Protein AF-A0A5D2KUY9-F1 (afdb_monomer_lite)

Radius of gyration: 12.99 Å; chains: 1; bounding box: 35×20×31 Å

Structure (mmCIF, N/CA/C/O backbone):
data_AF-A0A5D2KUY9-F1
#
_entry.id   AF-A0A5D2KUY9-F1
#
loop_
_atom_site.group_PDB
_atom_site.id
_atom_site.type_symbol
_atom_site.label_atom_id
_atom_site.label_alt_id
_atom_site.label_comp_id
_atom_site.label_asym_id
_atom_site.label_entity_id
_atom_site.label_seq_id
_atom_site.pdbx_PDB_ins_code
_atom_site.Cartn_x
_atom_site.Cartn_y
_atom_site.Cartn_z
_atom_site.occupancy
_atom_site.B_iso_or_equiv
_atom_site.auth_seq_id
_atom_site.auth_comp_id
_atom_site.auth_asym_id
_atom_site.auth_atom_id
_atom_site.pdbx_PDB_model_num
ATOM 1 N N . MET A 1 1 ? -6.318 -10.472 20.538 1.00 55.94 1 MET A N 1
ATOM 2 C CA . MET A 1 1 ? -5.883 -9.516 19.492 1.00 55.94 1 MET A CA 1
ATOM 3 C C . MET A 1 1 ? -6.316 -8.116 19.911 1.00 55.94 1 MET A C 1
ATOM 5 O O . MET A 1 1 ? -7.457 -7.972 20.335 1.00 55.94 1 MET A O 1
ATOM 9 N N . LYS A 1 2 ? -5.430 -7.112 19.909 1.00 77.12 2 LYS A N 1
ATOM 10 C CA . LYS A 1 2 ? -5.761 -5.762 20.408 1.00 77.12 2 LYS A CA 1
ATOM 11 C C . LYS A 1 2 ? -6.640 -5.022 19.382 1.00 77.12 2 LYS A C 1
ATOM 13 O O . LYS A 1 2 ? -6.475 -5.215 18.179 1.00 77.12 2 LYS A O 1
ATOM 18 N N . LYS A 1 3 ? -7.563 -4.155 19.820 1.00 76.38 3 LYS A N 1
ATOM 19 C CA . LYS A 1 3 ? -8.363 -3.319 18.893 1.00 76.38 3 LYS A CA 1
ATOM 20 C C . LYS A 1 3 ? -7.468 -2.479 17.975 1.00 76.38 3 LYS A C 1
ATOM 22 O O . LYS A 1 3 ? -7.735 -2.383 16.786 1.00 76.38 3 LYS A O 1
ATOM 27 N N . GLU A 1 4 ? -6.357 -1.975 18.499 1.00 72.19 4 GLU A N 1
ATOM 28 C CA . GLU A 1 4 ? -5.364 -1.219 17.728 1.00 72.19 4 GLU A CA 1
ATOM 29 C C . GLU A 1 4 ? -4.724 -2.039 16.601 1.00 72.19 4 GLU A C 1
ATOM 31 O O . GLU A 1 4 ? -4.520 -1.519 15.508 1.00 72.19 4 GLU A O 1
ATOM 36 N N . SER A 1 5 ? -4.455 -3.335 16.815 1.00 76.50 5 SER A N 1
ATOM 37 C CA . SER A 1 5 ? -3.906 -4.188 15.751 1.00 76.50 5 SER A CA 1
ATOM 38 C C . SER A 1 5 ? -4.933 -4.457 14.649 1.00 76.50 5 SER A C 1
ATOM 40 O O . SER A 1 5 ? -4.567 -4.509 13.482 1.00 76.50 5 SER A O 1
ATOM 42 N N . LEU A 1 6 ? -6.220 -4.568 14.997 1.00 81.50 6 LEU A N 1
ATOM 43 C CA . LEU A 1 6 ? -7.304 -4.713 14.017 1.00 81.50 6 LEU A CA 1
ATOM 44 C C . LEU A 1 6 ? -7.479 -3.460 13.158 1.00 81.50 6 LEU A C 1
ATOM 46 O O . LEU A 1 6 ? -7.662 -3.565 11.949 1.00 81.50 6 LEU A O 1
ATOM 50 N N . VAL A 1 7 ? -7.406 -2.285 13.785 1.00 80.69 7 VAL A N 1
ATOM 51 C CA . VAL A 1 7 ? -7.480 -0.992 13.095 1.00 80.69 7 VAL A CA 1
ATOM 52 C C . VAL A 1 7 ? -6.333 -0.872 12.094 1.00 80.69 7 VAL A C 1
ATOM 54 O O . VAL A 1 7 ? -6.589 -0.638 10.917 1.00 80.69 7 VAL A O 1
ATOM 57 N N . LYS A 1 8 ? -5.098 -1.171 12.518 1.00 78.88 8 LYS A N 1
ATOM 58 C CA . LYS A 1 8 ? -3.935 -1.199 11.621 1.00 78.88 8 LYS A CA 1
ATOM 59 C C . LYS A 1 8 ? -4.152 -2.155 10.450 1.00 78.88 8 LYS A C 1
ATOM 61 O O . LYS A 1 8 ? -4.067 -1.717 9.312 1.00 78.88 8 LYS A O 1
ATOM 66 N N . ILE A 1 9 ? -4.506 -3.420 10.698 1.00 81.06 9 ILE A N 1
ATOM 67 C CA . ILE A 1 9 ? -4.742 -4.412 9.629 1.00 81.06 9 ILE A CA 1
ATOM 68 C C . ILE A 1 9 ? -5.800 -3.921 8.633 1.00 81.06 9 ILE A C 1
ATOM 70 O O . ILE A 1 9 ? -5.590 -3.999 7.426 1.00 81.06 9 ILE A O 1
ATOM 74 N N . LYS A 1 10 ? -6.915 -3.362 9.118 1.00 83.31 10 LYS A N 1
ATOM 75 C CA . LYS A 1 10 ? -7.953 -2.802 8.247 1.00 83.31 10 LYS A CA 1
ATOM 76 C C . LYS A 1 10 ? -7.412 -1.665 7.378 1.00 83.31 10 LYS A C 1
ATOM 78 O O . LYS A 1 10 ? -7.768 -1.578 6.210 1.00 83.31 10 LYS A O 1
ATOM 83 N N . HIS A 1 11 ? -6.545 -0.818 7.927 1.00 79.62 11 HIS A N 1
ATOM 84 C CA . HIS A 1 11 ? -5.919 0.266 7.172 1.00 79.62 11 HIS A CA 1
ATOM 85 C C . HIS A 1 11 ? -4.975 -0.266 6.094 1.00 79.62 11 HIS A C 1
ATOM 87 O O . HIS A 1 11 ? -5.030 0.207 4.962 1.00 79.62 11 HIS A O 1
ATOM 93 N N . TYR A 1 12 ? -4.174 -1.285 6.416 1.00 80.00 12 TYR A N 1
ATOM 94 C CA . TYR A 1 12 ? -3.346 -1.989 5.436 1.00 80.00 12 TYR A CA 1
ATOM 95 C C . TYR A 1 12 ? -4.175 -2.543 4.278 1.00 80.00 12 TYR A C 1
ATOM 97 O O . TYR A 1 12 ? -3.809 -2.331 3.128 1.00 80.00 12 TYR A O 1
ATOM 105 N N . ILE A 1 13 ? -5.315 -3.172 4.566 1.00 83.3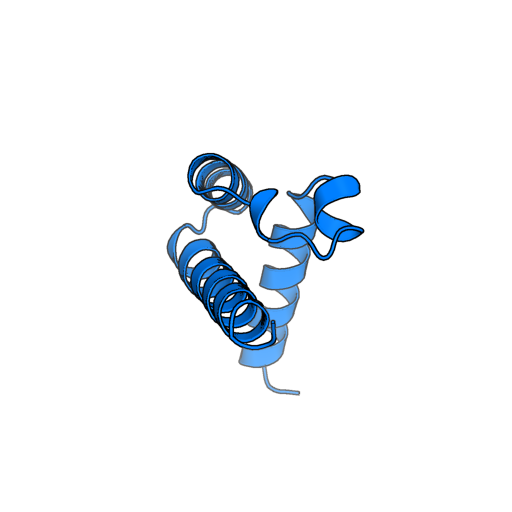8 13 ILE A N 1
ATOM 106 C CA . ILE A 1 13 ? -6.215 -3.704 3.534 1.00 83.38 13 ILE A CA 1
ATOM 107 C C . ILE A 1 13 ? -6.733 -2.583 2.624 1.00 83.38 13 ILE A C 1
ATOM 109 O O . ILE A 1 13 ? -6.564 -2.668 1.415 1.00 83.38 13 ILE A O 1
ATOM 113 N N . THR A 1 14 ? -7.253 -1.485 3.183 1.00 84.88 14 THR A N 1
ATOM 114 C CA . THR A 1 14 ? -7.746 -0.349 2.378 1.00 84.88 14 THR A CA 1
ATOM 115 C C . THR A 1 14 ? -6.650 0.294 1.516 1.00 84.88 14 THR A C 1
ATOM 117 O O . THR A 1 14 ? -6.908 0.722 0.392 1.00 84.88 14 THR A O 1
ATOM 120 N N . MET A 1 15 ? -5.410 0.340 2.013 1.00 81.00 15 MET A N 1
ATOM 121 C CA . MET A 1 15 ? -4.263 0.793 1.221 1.00 81.00 15 MET A CA 1
ATOM 122 C C . MET A 1 15 ? -3.928 -0.173 0.083 1.00 81.00 15 MET A C 1
ATOM 124 O O . MET A 1 15 ? -3.606 0.282 -1.012 1.00 81.00 15 MET A O 1
ATOM 128 N N . MET A 1 16 ? -4.002 -1.486 0.323 1.00 83.12 16 MET A N 1
ATOM 129 C CA . MET A 1 16 ? -3.791 -2.501 -0.715 1.00 83.12 16 MET A CA 1
ATOM 130 C C . MET A 1 16 ? -4.879 -2.454 -1.791 1.00 83.12 16 MET A C 1
A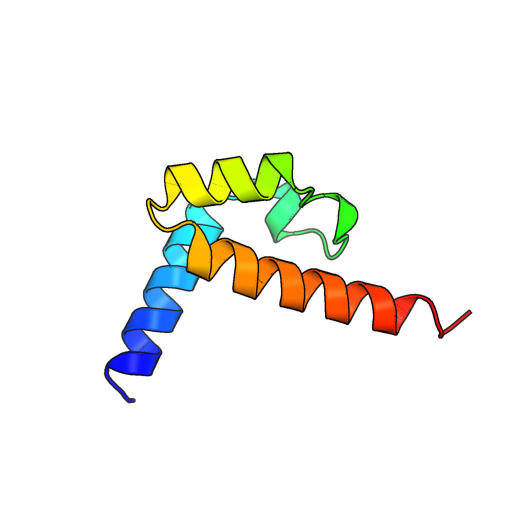TOM 132 O O . MET A 1 16 ? -4.542 -2.564 -2.963 1.00 83.12 16 MET A O 1
ATOM 136 N N . ASP A 1 17 ? -6.135 -2.174 -1.429 1.00 83.94 17 ASP A N 1
ATOM 137 C CA . ASP A 1 17 ? -7.238 -1.990 -2.389 1.00 83.94 17 ASP A CA 1
ATOM 138 C C . ASP A 1 17 ? -7.005 -0.805 -3.349 1.00 83.94 17 ASP A C 1
ATOM 140 O O . ASP A 1 17 ? -7.596 -0.739 -4.425 1.00 83.94 17 ASP A O 1
ATOM 144 N N . SER A 1 18 ? -6.142 0.144 -2.970 1.00 81.12 18 SER A N 1
ATOM 145 C CA . SER A 1 18 ? -5.800 1.324 -3.779 1.00 81.12 18 SER A CA 1
ATOM 146 C C . SER A 1 18 ? -4.577 1.116 -4.691 1.00 81.12 18 SER A C 1
ATOM 148 O O . SER A 1 18 ? -4.229 2.011 -5.474 1.00 81.12 18 SER A O 1
ATOM 150 N N . LYS A 1 19 ? -3.901 -0.035 -4.589 1.00 82.25 19 LYS A N 1
ATOM 151 C CA . LYS A 1 19 ? -2.716 -0.390 -5.385 1.00 82.25 19 LYS A CA 1
ATOM 152 C C . LYS A 1 19 ? -3.098 -1.164 -6.645 1.00 82.25 19 LYS A C 1
ATOM 154 O O . LYS A 1 19 ? -4.149 -1.794 -6.710 1.00 82.25 19 LYS A O 1
ATOM 159 N N . THR A 1 20 ? -2.245 -1.109 -7.662 1.00 86.50 20 THR A N 1
ATOM 160 C CA . THR A 1 20 ? -2.387 -1.954 -8.855 1.00 86.50 20 THR A CA 1
ATOM 161 C C . THR A 1 20 ? -1.860 -3.363 -8.576 1.00 86.50 20 THR A C 1
ATOM 163 O O . THR A 1 20 ? -1.070 -3.565 -7.655 1.00 86.50 20 THR A O 1
ATOM 166 N N . SER A 1 21 ? -2.264 -4.351 -9.381 1.00 85.94 21 SER A N 1
ATOM 167 C CA . SER A 1 21 ? -1.734 -5.719 -9.268 1.00 85.94 21 SER A CA 1
ATOM 168 C C . SER A 1 21 ? -0.211 -5.755 -9.414 1.00 85.94 21 SER A C 1
ATOM 170 O O . SER A 1 21 ? 0.466 -6.420 -8.646 1.00 85.94 21 SER A O 1
ATOM 172 N N . GLU A 1 22 ? 0.344 -4.953 -10.326 1.00 84.69 22 GLU A N 1
ATOM 173 C CA . GLU A 1 22 ? 1.792 -4.826 -10.514 1.00 84.69 22 GLU A CA 1
ATOM 174 C C . GLU A 1 22 ? 2.504 -4.294 -9.258 1.00 84.69 22 GLU A C 1
ATOM 176 O O . GLU A 1 22 ? 3.587 -4.757 -8.919 1.00 84.69 22 GLU A O 1
ATOM 181 N N . GLU A 1 23 ? 1.886 -3.363 -8.527 1.00 82.00 23 GLU A N 1
ATOM 182 C CA . GLU A 1 23 ? 2.422 -2.828 -7.268 1.00 82.00 23 GLU A CA 1
ATOM 183 C C . 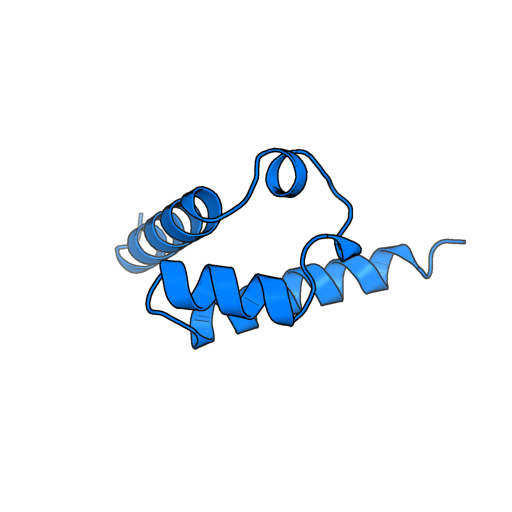GLU A 1 23 ? 2.297 -3.802 -6.090 1.00 82.00 23 GLU A C 1
ATOM 185 O O . GLU A 1 23 ? 3.016 -3.652 -5.102 1.00 82.00 23 GLU A O 1
ATOM 190 N N . LEU A 1 24 ? 1.364 -4.754 -6.160 1.00 83.94 24 LEU A N 1
ATOM 191 C CA . LEU A 1 24 ? 1.165 -5.788 -5.142 1.00 83.94 24 LEU A CA 1
ATOM 192 C C . LEU A 1 24 ? 2.072 -7.001 -5.377 1.00 83.94 24 LEU A C 1
ATOM 194 O O . LEU A 1 24 ? 2.596 -7.559 -4.416 1.00 83.94 24 LEU A O 1
ATOM 198 N N . ASP A 1 25 ? 2.275 -7.375 -6.639 1.00 86.06 25 ASP A N 1
ATOM 199 C CA . ASP A 1 25 ? 3.039 -8.561 -7.034 1.00 86.06 25 ASP A CA 1
ATOM 200 C C . ASP A 1 25 ? 4.546 -8.282 -7.161 1.00 86.06 25 ASP A C 1
ATOM 202 O O . ASP A 1 25 ? 5.360 -9.208 -7.202 1.00 86.06 25 ASP A O 1
ATOM 206 N N . SER A 1 26 ? 4.944 -7.009 -7.223 1.00 79.38 26 SER A N 1
ATOM 207 C CA . SER A 1 26 ? 6.339 -6.606 -7.375 1.00 79.38 26 SER A CA 1
ATOM 208 C C . SER A 1 26 ? 6.997 -6.254 -6.046 1.00 79.38 26 SER A C 1
ATOM 210 O O . SER A 1 26 ? 6.487 -5.466 -5.254 1.00 79.38 26 SER A O 1
ATOM 212 N N . SER A 1 27 ? 8.212 -6.762 -5.839 1.00 77.50 27 SER A N 1
ATOM 213 C CA . SER A 1 27 ? 9.091 -6.327 -4.745 1.00 77.50 27 SER A CA 1
ATOM 214 C C . SER A 1 27 ? 9.873 -5.051 -5.077 1.00 77.50 27 SER A C 1
ATOM 216 O O . SER A 1 27 ? 10.730 -4.657 -4.295 1.00 77.50 27 SER A O 1
ATOM 218 N N . ASN A 1 28 ? 9.626 -4.413 -6.230 1.00 77.81 28 ASN A N 1
ATOM 219 C CA . ASN A 1 28 ? 10.351 -3.217 -6.647 1.00 77.81 28 ASN A CA 1
ATOM 220 C C . ASN A 1 28 ? 9.780 -1.954 -5.969 1.00 77.81 28 ASN A C 1
ATOM 222 O O . ASN A 1 28 ? 8.724 -1.459 -6.378 1.00 77.81 28 ASN A O 1
ATOM 226 N N . PRO A 1 29 ? 10.503 -1.348 -5.011 1.00 71.88 29 PRO A N 1
ATOM 227 C CA . PRO A 1 29 ? 10.033 -0.168 -4.290 1.00 71.88 29 PRO A CA 1
ATOM 228 C C . PRO A 1 29 ? 9.914 1.068 -5.194 1.00 71.88 29 PRO A C 1
ATOM 230 O O . PRO A 1 29 ? 9.177 1.997 -4.873 1.00 71.88 29 PRO A O 1
ATOM 233 N N . LYS A 1 30 ? 10.579 1.080 -6.361 1.00 77.88 30 LYS A N 1
ATOM 234 C CA . LYS A 1 30 ? 10.542 2.200 -7.318 1.00 77.88 30 LYS A CA 1
ATOM 235 C C . LYS A 1 30 ? 9.175 2.386 -7.982 1.00 77.88 30 LYS A C 1
ATOM 237 O O . LYS A 1 30 ? 8.919 3.455 -8.532 1.00 77.88 30 LYS A O 1
ATOM 242 N N . LEU A 1 31 ? 8.306 1.373 -7.933 1.00 76.31 31 LEU A N 1
ATOM 243 C CA . LEU A 1 31 ? 6.944 1.461 -8.467 1.00 76.31 31 LEU A CA 1
ATOM 244 C C . LEU A 1 31 ? 6.059 2.390 -7.625 1.00 76.31 31 LEU A C 1
ATOM 246 O O . LEU A 1 31 ? 5.184 3.067 -8.160 1.00 76.31 31 LEU A O 1
ATOM 250 N N . ILE A 1 32 ? 6.338 2.506 -6.323 1.00 78.81 32 ILE A N 1
ATOM 251 C CA . ILE A 1 32 ? 5.605 3.382 -5.408 1.00 78.81 32 ILE A CA 1
ATOM 252 C C . ILE A 1 32 ? 6.414 4.668 -5.199 1.00 78.81 32 ILE A C 1
ATOM 254 O O . ILE A 1 32 ? 7.096 4.862 -4.197 1.00 78.81 32 ILE A O 1
ATOM 258 N N . ASN A 1 33 ? 6.350 5.564 -6.185 1.00 81.38 33 ASN A N 1
ATOM 259 C CA . ASN A 1 33 ? 6.945 6.899 -6.083 1.00 81.38 33 ASN A CA 1
ATOM 260 C C . ASN A 1 33 ? 6.075 7.859 -5.239 1.00 81.38 33 ASN A C 1
ATOM 262 O O . ASN A 1 33 ? 4.919 7.571 -4.931 1.00 81.38 33 ASN A O 1
ATOM 266 N N . VAL A 1 34 ? 6.601 9.045 -4.910 1.00 76.88 34 VAL A N 1
ATOM 267 C CA . VAL A 1 34 ? 5.906 10.048 -4.072 1.00 76.88 34 VAL A CA 1
ATOM 268 C C . VAL A 1 34 ? 4.540 10.457 -4.637 1.00 76.88 34 VAL A C 1
ATOM 270 O O . VAL A 1 34 ? 3.576 10.595 -3.887 1.00 76.88 34 VAL A O 1
ATOM 273 N N . SER A 1 35 ? 4.419 10.619 -5.958 1.00 83.19 35 SER A N 1
ATOM 274 C CA . SER A 1 35 ? 3.138 10.952 -6.596 1.00 83.19 35 SER A CA 1
ATOM 275 C C . SER A 1 35 ? 2.122 9.821 -6.423 1.00 83.19 35 SER A C 1
ATOM 277 O O . SER A 1 35 ? 0.961 10.063 -6.091 1.00 83.19 35 SER A O 1
ATOM 279 N N . ARG A 1 36 ? 2.571 8.572 -6.556 1.00 84.94 36 ARG A N 1
ATOM 280 C CA . ARG A 1 36 ? 1.738 7.387 -6.370 1.00 84.94 36 ARG A CA 1
ATOM 281 C C . ARG A 1 36 ? 1.327 7.184 -4.912 1.00 84.94 36 ARG A C 1
ATOM 283 O O . ARG A 1 36 ? 0.166 6.885 -4.646 1.00 84.94 36 ARG A O 1
ATOM 290 N N . MET A 1 37 ? 2.228 7.441 -3.963 1.00 80.00 37 MET A N 1
ATOM 291 C CA . MET A 1 37 ? 1.906 7.467 -2.530 1.00 80.00 37 MET A CA 1
ATOM 292 C C . MET A 1 37 ? 0.806 8.484 -2.228 1.00 80.00 37 MET A C 1
ATOM 294 O O . MET A 1 37 ? -0.125 8.173 -1.490 1.00 80.00 37 MET A O 1
ATOM 298 N N . MET A 1 38 ? 0.871 9.674 -2.834 1.00 80.44 38 MET A N 1
ATOM 299 C CA . MET A 1 38 ? -0.175 10.689 -2.686 1.00 80.44 38 MET A CA 1
ATOM 300 C C . MET A 1 38 ? -1.516 10.219 -3.260 1.00 80.44 38 MET A C 1
ATOM 302 O O . MET A 1 38 ? -2.545 10.425 -2.628 1.00 80.44 38 MET A O 1
ATOM 306 N N . GLN A 1 39 ? -1.529 9.529 -4.402 1.00 83.31 39 GLN A N 1
ATOM 307 C CA . GLN A 1 39 ? -2.765 8.965 -4.964 1.00 83.31 39 GLN A CA 1
ATOM 308 C C . GLN A 1 39 ? -3.391 7.899 -4.051 1.00 83.31 39 GLN A C 1
ATOM 310 O O . GLN A 1 39 ? -4.595 7.935 -3.802 1.00 83.31 39 GLN A O 1
ATOM 315 N N . ILE A 1 40 ? -2.578 6.991 -3.503 1.00 83.00 40 ILE A N 1
ATOM 316 C CA . ILE A 1 40 ? -3.023 5.971 -2.538 1.00 83.00 40 ILE A CA 1
ATOM 317 C C . ILE A 1 40 ? -3.572 6.645 -1.271 1.00 83.00 40 ILE A C 1
ATOM 319 O O . ILE A 1 40 ? -4.646 6.293 -0.784 1.00 83.00 40 ILE A O 1
ATOM 323 N N . ALA A 1 41 ? -2.876 7.667 -0.771 1.00 79.81 41 ALA A N 1
ATOM 324 C CA . ALA A 1 41 ? -3.295 8.470 0.372 1.00 79.81 41 ALA A CA 1
ATOM 325 C C . ALA A 1 41 ? -4.637 9.178 0.162 1.00 79.81 41 ALA A C 1
ATOM 327 O O . ALA A 1 41 ? -5.460 9.212 1.080 1.00 79.81 41 ALA A O 1
ATOM 328 N N . TRP A 1 42 ? -4.873 9.707 -1.039 1.00 79.12 42 TRP A N 1
ATOM 329 C CA . TRP A 1 42 ? -6.140 10.332 -1.407 1.00 79.12 42 TRP A CA 1
ATOM 330 C C . TRP A 1 42 ? -7.275 9.307 -1.480 1.00 79.12 42 TRP A C 1
ATOM 332 O O . TRP A 1 42 ? -8.344 9.562 -0.933 1.00 79.12 42 TRP A O 1
ATOM 342 N N . GLY A 1 43 ? -7.029 8.128 -2.062 1.00 75.81 43 GLY A N 1
ATOM 343 C CA . GLY A 1 43 ? -7.996 7.022 -2.085 1.00 75.81 43 GLY A CA 1
ATOM 344 C C . GLY A 1 43 ? -8.350 6.492 -0.690 1.00 75.81 43 GLY A C 1
ATOM 345 O O . GLY A 1 43 ? -9.487 6.101 -0.439 1.00 75.81 43 GLY A O 1
ATOM 346 N N . CYS A 1 44 ? -7.402 6.547 0.249 1.00 74.81 44 CYS A N 1
ATOM 347 C CA . CYS A 1 44 ? -7.588 6.087 1.626 1.00 74.81 44 CYS A CA 1
ATOM 348 C C .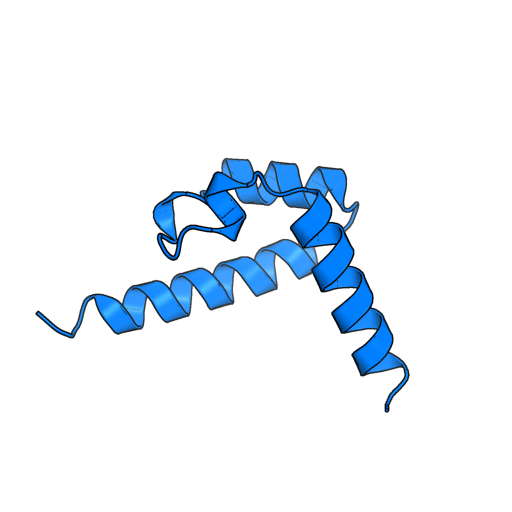 CYS A 1 44 ? -8.143 7.157 2.587 1.00 74.81 44 CYS A C 1
ATOM 350 O O . CYS A 1 44 ? -8.538 6.822 3.707 1.00 74.81 44 CYS A O 1
ATOM 352 N N . GLY A 1 45 ? -8.129 8.439 2.199 1.00 73.19 45 GLY A N 1
ATOM 353 C CA . GLY A 1 45 ? -8.525 9.570 3.049 1.00 73.19 45 GLY A CA 1
ATOM 354 C C . GLY A 1 45 ? -7.615 9.814 4.262 1.00 73.19 45 GLY A C 1
ATOM 355 O O . GLY A 1 45 ? -8.010 10.511 5.196 1.00 73.19 45 GLY A O 1
ATOM 356 N N . ARG A 1 46 ? -6.413 9.220 4.292 1.00 71.38 46 ARG A N 1
ATOM 357 C CA . ARG A 1 46 ? -5.475 9.273 5.429 1.00 71.38 46 ARG A CA 1
ATOM 358 C C . ARG A 1 46 ? -4.030 9.358 4.940 1.00 71.38 46 ARG A C 1
ATOM 360 O O . ARG A 1 46 ? -3.384 8.348 4.690 1.00 71.38 46 ARG A O 1
ATOM 367 N N . ILE A 1 47 ? -3.527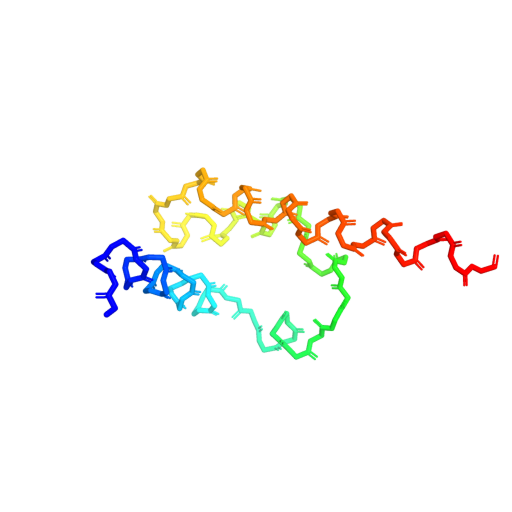 10.586 4.821 1.00 69.50 47 ILE A N 1
ATOM 368 C CA . ILE A 1 47 ? -2.212 10.889 4.229 1.00 69.50 47 ILE A CA 1
ATOM 369 C C . ILE A 1 47 ? -1.045 10.438 5.118 1.00 69.50 47 ILE A C 1
ATOM 371 O O . ILE A 1 47 ? -0.067 9.886 4.620 1.00 69.50 47 ILE A O 1
ATOM 375 N N . GLN A 1 48 ? -1.159 10.629 6.433 1.00 71.00 48 GLN A N 1
ATOM 376 C CA . GLN A 1 48 ? -0.057 10.408 7.371 1.00 71.00 48 GLN A CA 1
ATOM 377 C C . GLN A 1 48 ? 0.351 8.929 7.484 1.00 71.00 48 GLN A C 1
ATOM 379 O O . GLN A 1 48 ? 1.533 8.611 7.406 1.00 71.00 48 GLN A O 1
ATOM 384 N N . GLU A 1 49 ? -0.622 8.018 7.575 1.00 69.62 49 GLU A N 1
ATOM 385 C CA . GLU A 1 49 ? -0.363 6.575 7.699 1.00 69.62 49 GLU A CA 1
ATOM 386 C C . GLU A 1 49 ? 0.288 5.991 6.434 1.00 69.62 49 GLU A C 1
ATOM 388 O O . GLU A 1 49 ? 1.164 5.134 6.527 1.00 69.62 49 GLU A O 1
ATOM 393 N N . VAL A 1 50 ? -0.103 6.480 5.251 1.00 69.31 50 VAL A N 1
ATOM 394 C CA . VAL A 1 50 ? 0.472 6.054 3.963 1.00 69.31 50 VAL A CA 1
ATOM 395 C C . VAL A 1 50 ? 1.916 6.539 3.818 1.00 69.31 50 VAL A C 1
ATOM 397 O O . VAL A 1 50 ? 2.763 5.804 3.309 1.00 69.31 50 VAL A O 1
ATOM 400 N N . MET A 1 51 ? 2.216 7.754 4.288 1.00 70.62 51 MET A N 1
ATOM 401 C CA . MET A 1 51 ? 3.580 8.285 4.288 1.00 70.62 51 MET A CA 1
ATOM 402 C C . MET A 1 51 ? 4.503 7.518 5.238 1.00 70.62 51 MET A C 1
ATOM 404 O O . MET A 1 51 ? 5.585 7.121 4.820 1.00 70.62 51 MET A O 1
ATOM 408 N N . GLU A 1 52 ? 4.078 7.253 6.476 1.00 70.94 52 GLU A N 1
ATOM 409 C CA . GLU A 1 52 ? 4.866 6.473 7.449 1.00 70.94 52 GLU A CA 1
ATOM 410 C C . GLU A 1 5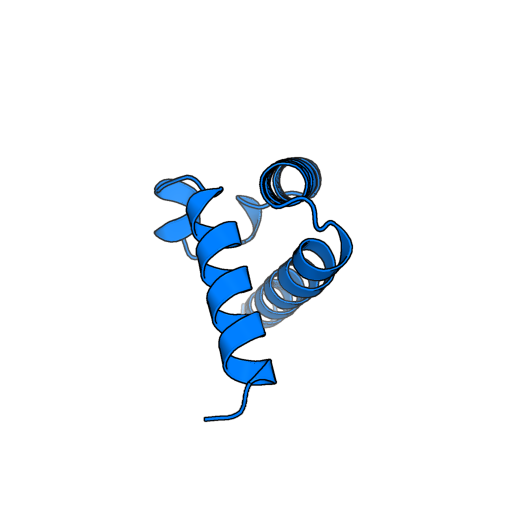2 ? 5.206 5.070 6.920 1.00 70.94 52 GLU A C 1
ATOM 412 O O . GLU A 1 52 ? 6.332 4.593 7.046 1.00 70.94 52 GLU A O 1
ATOM 417 N N . MET A 1 53 ? 4.241 4.437 6.259 1.00 68.81 53 MET A N 1
ATOM 418 C CA . MET A 1 53 ? 4.382 3.144 5.596 1.00 68.81 53 MET A CA 1
ATOM 419 C C . MET A 1 53 ? 5.362 3.156 4.433 1.00 68.81 53 MET A C 1
ATOM 421 O O . MET A 1 53 ? 6.232 2.297 4.311 1.00 68.81 53 MET A O 1
ATOM 425 N N . GLY A 1 54 ? 5.218 4.128 3.543 1.00 65.56 54 GLY A N 1
ATOM 426 C CA . GLY A 1 54 ? 6.086 4.186 2.388 1.00 65.56 54 GLY A CA 1
ATOM 427 C C . GLY A 1 54 ? 7.515 4.626 2.730 1.00 65.56 54 GLY A C 1
ATOM 428 O O . GLY A 1 54 ? 8.444 4.234 2.031 1.00 65.56 54 GLY A O 1
ATOM 429 N N . VAL A 1 55 ? 7.717 5.327 3.853 1.00 61.41 55 VAL A N 1
ATOM 430 C CA . VAL A 1 55 ? 9.048 5.527 4.448 1.00 61.41 55 VAL A CA 1
ATOM 431 C C . VAL A 1 55 ? 9.651 4.195 4.910 1.00 61.41 55 VAL A C 1
ATOM 433 O O . VAL A 1 55 ? 10.820 3.954 4.637 1.00 61.41 55 VAL A O 1
ATOM 436 N N . GLN A 1 56 ? 8.873 3.289 5.519 1.00 61.66 56 GLN A N 1
ATOM 437 C CA . GLN A 1 56 ? 9.366 1.952 5.898 1.00 61.66 56 GLN A CA 1
ATOM 438 C C . GLN A 1 56 ? 9.777 1.115 4.678 1.00 61.66 56 GLN A C 1
ATOM 440 O O . GLN A 1 56 ? 10.839 0.497 4.694 1.00 61.66 56 GLN A O 1
ATOM 445 N N . VAL A 1 57 ? 8.982 1.140 3.602 1.00 61.47 57 VAL A N 1
ATOM 446 C CA . VAL A 1 57 ? 9.316 0.450 2.340 1.00 61.47 57 VAL A CA 1
ATOM 447 C C . VAL A 1 57 ? 10.573 1.051 1.695 1.00 61.47 57 VAL A C 1
ATOM 449 O O . VAL A 1 57 ? 11.407 0.319 1.169 1.00 61.47 57 VAL A O 1
ATOM 452 N N . ALA A 1 58 ? 10.755 2.373 1.775 1.00 58.56 58 ALA A N 1
ATOM 453 C CA . ALA A 1 58 ? 11.973 3.034 1.310 1.00 58.56 58 ALA A CA 1
ATOM 454 C C . ALA A 1 58 ? 13.204 2.685 2.171 1.00 58.56 58 ALA A C 1
ATOM 456 O O . ALA A 1 58 ? 14.286 2.496 1.623 1.00 58.56 58 ALA A O 1
ATOM 457 N N . SER A 1 59 ? 13.061 2.542 3.494 1.00 57.09 59 SER A N 1
ATOM 458 C CA . SER A 1 59 ? 14.147 2.073 4.369 1.00 57.09 59 SER A CA 1
ATOM 459 C C . SER A 1 59 ? 14.582 0.645 4.031 1.00 57.09 59 SER A C 1
ATOM 461 O O . SER A 1 59 ? 15.775 0.385 3.938 1.00 57.09 59 SER A O 1
ATOM 463 N N . GLN A 1 60 ? 13.634 -0.252 3.745 1.00 57.47 60 GLN A N 1
ATOM 464 C CA . GLN A 1 60 ? 13.925 -1.625 3.311 1.00 57.47 60 GLN A CA 1
ATOM 465 C C . GLN A 1 60 ? 14.606 -1.687 1.935 1.00 57.47 60 GLN A C 1
ATOM 467 O O . GLN A 1 60 ? 15.381 -2.600 1.667 1.00 57.47 60 GLN A O 1
ATOM 472 N N . ALA A 1 61 ? 14.338 -0.710 1.063 1.00 57.00 61 ALA A N 1
ATOM 473 C CA . ALA A 1 61 ? 15.004 -0.583 -0.230 1.00 57.00 61 ALA A CA 1
ATOM 474 C C . ALA A 1 61 ? 16.483 -0.182 -0.100 1.00 57.00 61 ALA A C 1
ATOM 476 O O . ALA A 1 61 ? 17.300 -0.622 -0.903 1.00 57.00 61 ALA A O 1
ATOM 477 N N . MET A 1 62 ? 16.826 0.635 0.904 1.00 56.00 62 MET A N 1
ATOM 478 C CA . MET A 1 62 ? 18.212 1.051 1.165 1.00 56.00 62 MET A CA 1
ATOM 479 C C . MET A 1 62 ? 19.055 -0.075 1.781 1.00 56.00 62 MET A C 1
ATOM 481 O O . MET A 1 62 ? 20.249 -0.146 1.522 1.00 56.00 62 MET A O 1
ATOM 485 N N . GLU A 1 63 ? 18.442 -1.005 2.516 1.00 54.69 63 GLU A N 1
ATOM 486 C CA . GLU A 1 63 ? 19.131 -2.196 3.045 1.00 54.69 63 GLU A CA 1
ATOM 487 C C . GLU A 1 63 ? 19.513 -3.216 1.951 1.00 54.69 63 GLU A C 1
ATOM 489 O O . GLU A 1 63 ? 20.335 -4.096 2.193 1.00 54.69 63 GLU A O 1
ATOM 494 N N . GLN A 1 64 ? 18.943 -3.107 0.744 1.00 49.91 64 GLN A N 1
ATOM 495 C CA . GLN A 1 64 ? 19.245 -3.993 -0.390 1.00 49.91 64 GLN A CA 1
ATOM 496 C C . GLN A 1 64 ? 20.318 -3.440 -1.346 1.00 49.91 64 GLN A C 1
ATOM 498 O O . GLN A 1 64 ? 20.767 -4.178 -2.220 1.00 49.91 64 GLN A O 1
ATOM 503 N N . ASP A 1 65 ? 20.743 -2.179 -1.189 1.00 44.94 65 ASP A N 1
ATOM 504 C CA . ASP A 1 65 ? 21.767 -1.538 -2.038 1.00 44.94 65 ASP A CA 1
ATOM 505 C C . ASP A 1 65 ? 23.193 -1.680 -1.462 1.00 44.94 65 ASP A C 1
ATOM 507 O O . ASP A 1 65 ? 24.166 -1.644 -2.206 1.00 44.94 65 ASP A O 1
ATOM 511 N N . GLU A 1 66 ? 23.345 -1.941 -0.155 1.00 45.66 66 GLU A N 1
ATOM 512 C CA . GLU A 1 66 ? 24.661 -2.186 0.477 1.00 45.66 66 GLU A CA 1
ATOM 513 C C . GLU A 1 66 ? 25.176 -3.635 0.325 1.00 45.66 66 GLU A C 1
ATOM 515 O O . GLU A 1 66 ? 26.178 -4.020 0.927 1.00 45.66 66 GLU A O 1
ATOM 520 N N . GLY A 1 67 ? 24.499 -4.457 -0.481 1.00 48.25 67 GLY A N 1
ATOM 521 C CA . GLY A 1 67 ? 24.821 -5.869 -0.706 1.00 48.25 67 GLY A CA 1
ATOM 522 C C . GLY A 1 67 ? 25.356 -6.201 -2.102 1.00 48.25 67 GLY A C 1
ATOM 523 O O . GLY A 1 67 ? 25.060 -7.295 -2.587 1.00 48.25 67 GLY A O 1
ATOM 524 N N . ALA A 1 68 ? 26.081 -5.286 -2.758 1.00 38.00 68 ALA A N 1
ATOM 525 C CA . ALA A 1 68 ? 26.692 -5.492 -4.080 1.00 38.00 68 ALA A CA 1
ATOM 526 C C . ALA A 1 68 ? 28.227 -5.431 -4.043 1.00 38.00 68 ALA A C 1
ATOM 528 O O . ALA A 1 68 ? 28.774 -4.476 -3.447 1.00 38.00 68 ALA A O 1
#

Organism: Gossypium tomentosum (NCBI:txid34277)

Foldseek 3Di:
DDPVVVVVVVLVVLLVVQDDPCRVVDLDLVVCDPVNLVSSCVSSVHNPVSVVVNVVSVVVVVVVVVPD

InterPro domains:
  IPR004125 Signal recognition particle, SRP54 subunit, M-domain [PF02978] (5-56)
  IPR036891 Signal recognition particle, SRP54 subunit, M-domain superfamily [G3DSA:1.10.260.30] (1-64)
  IPR036891 Signal recognition particle, SRP54 subunit, M-domain superfamily [SSF47446] (8-53)

pLDDT: mean 73.03, std 11.64, range [38.0, 86.5]

Sequence (68 aa):
MKKESLVKIKHYITMMDSKTSEELDSSNPKLINVSRMMQIAWGCGRIQEVMEMGVQVASQAMEQDEGA

Secondary structure (DSSP, 8-state):
--HHHHHHHHHHHHHHHTS-HHHHH---GGGS-HHHHHHHHHHHT-HHHHHHHHHHHHHHHHTTTS--